Protein AF-A0A8D6XQN3-F1 (afdb_monomer_lite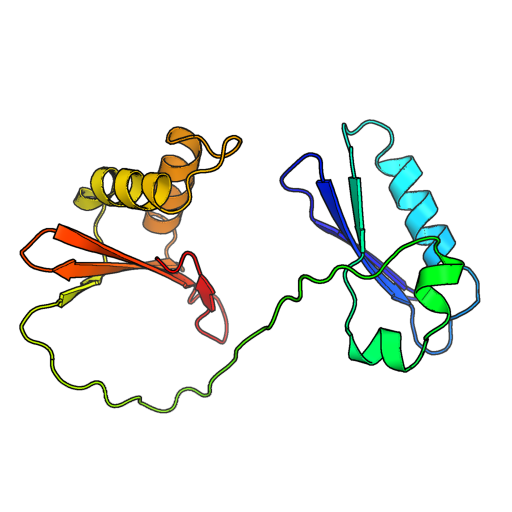)

Radius of gyration: 21.12 Å; chains: 1; bounding box: 50×28×56 Å

Organism: Streptococcus thermophilus (NCBI:txid1308)

InterPro domains:
  IPR016181 Acyl-CoA N-acyltransferase [SSF55729] (7-165)

Secondary structure (DSSP, 8-state):
--EEEEEE-SSSEEEEEEEE-GGGTTSSHHHHHHHHHHHHTTTS---EEEEE--HHHHHH-TTHHHHHT----S---------S----PPP-SSEEEEE--GGGHHHHHHHHHHHT--SS--HHHHHHHHHHHTT-TTEEEEEEEETTEEEEEEEEE-SSSSPEEES--

Foldseek 3Di:
DQKDWDWDPPDLEIEIEIGGDPVNPPVCPSVVVVVVVCVVCVPPNRDYYHYDDDPVVCVVVVCPCVVVVHDDDPDDDDDDDDDPDDDDDDDDPQKDKDFDDPVCLLLQLVLLCVVPPDPPQDSVNSSVVSVVLNVDPQKTKMFMDGPRHTDWIWIWGRPDPDTDIDSTD

Sequence (169 aa):
MLGLLTVYADNEGVELSILVHLDNRRQDIARALFKSFEEETASYPIQSVIFQTEHVFLNHHPSLASHWGVIEDEETETWLRRGRLPYALDSRLDVKVLLTEPSYLEEITQLHHQAFFDAEVTLKVTHRYIAEALKDSDSLLYILLKDGKIIGVCTVDVSGNSNYLYDLL

pLDDT: mean 92.29, std 4.6, range [73.56, 98.19]

Structure (mmCIF, N/CA/C/O backbone):
data_AF-A0A8D6XQN3-F1
#
_entry.id   AF-A0A8D6XQN3-F1
#
loop_
_atom_site.group_PDB
_atom_site.id
_atom_site.type_symbol
_atom_site.label_atom_id
_atom_site.label_alt_id
_atom_site.label_comp_id
_atom_site.label_asym_id
_atom_site.label_entity_id
_atom_site.label_seq_id
_atom_site.pdbx_PDB_ins_code
_atom_site.Cartn_x
_atom_site.Cartn_y
_atom_site.Cartn_z
_atom_site.occupancy
_atom_site.B_iso_or_equiv
_atom_site.auth_seq_id
_atom_site.auth_comp_id
_atom_site.auth_asym_id
_atom_site.auth_atom_id
_atom_site.pdbx_PDB_model_num
ATOM 1 N N . MET A 1 1 ? 2.712 13.780 -22.933 1.00 81.00 1 MET A N 1
ATOM 2 C CA . MET A 1 1 ? 3.575 12.975 -22.041 1.00 81.00 1 MET A CA 1
ATOM 3 C C . MET A 1 1 ? 3.883 11.666 -22.755 1.00 81.00 1 MET A C 1
ATOM 5 O O . MET A 1 1 ? 2.940 11.069 -23.253 1.00 81.00 1 MET A O 1
ATOM 9 N N . LEU A 1 2 ? 5.158 11.274 -22.890 1.00 94.00 2 LEU A N 1
ATOM 10 C CA . LEU A 1 2 ? 5.565 10.071 -23.650 1.00 94.00 2 LEU A CA 1
ATOM 11 C C . LEU A 1 2 ? 5.773 8.836 -22.759 1.00 94.00 2 LEU A C 1
ATOM 13 O O . LEU A 1 2 ? 5.602 7.705 -23.208 1.00 94.00 2 LEU A O 1
ATOM 17 N N . GLY A 1 3 ? 6.099 9.061 -21.491 1.00 96.19 3 GLY A N 1
ATOM 18 C CA . GLY A 1 3 ? 6.164 8.043 -20.459 1.00 96.19 3 GLY A CA 1
ATOM 19 C C . GLY A 1 3 ? 6.202 8.677 -19.072 1.00 96.19 3 GLY A C 1
ATOM 20 O O . GLY A 1 3 ? 6.318 9.899 -18.957 1.00 96.19 3 GLY A O 1
ATOM 21 N N . LEU A 1 4 ? 6.065 7.839 -18.054 1.00 97.19 4 LEU A N 1
ATOM 22 C CA . LEU A 1 4 ? 6.059 8.177 -16.637 1.00 97.19 4 LEU A CA 1
ATOM 23 C C . LEU A 1 4 ? 6.745 7.040 -15.873 1.00 97.19 4 LEU A C 1
ATOM 25 O O . LEU A 1 4 ? 6.497 5.873 -16.171 1.00 97.19 4 LEU A O 1
ATOM 29 N N . LEU A 1 5 ? 7.584 7.388 -14.902 1.00 97.88 5 LEU A N 1
ATOM 30 C CA . LEU A 1 5 ? 8.105 6.472 -13.894 1.00 97.88 5 LEU A CA 1
ATOM 31 C C . LEU A 1 5 ? 7.649 7.000 -12.536 1.00 97.88 5 LEU A C 1
ATOM 33 O O . LEU A 1 5 ? 7.888 8.167 -12.227 1.00 97.88 5 LEU A O 1
ATOM 37 N N . THR A 1 6 ? 6.956 6.169 -11.766 1.00 97.25 6 THR A N 1
ATOM 38 C CA . THR A 1 6 ? 6.591 6.470 -10.377 1.00 97.25 6 THR A CA 1
ATOM 39 C C . THR A 1 6 ? 7.437 5.625 -9.442 1.00 97.25 6 THR A C 1
ATOM 41 O O . THR A 1 6 ? 7.705 4.463 -9.742 1.00 97.25 6 THR A O 1
ATOM 44 N N . VAL A 1 7 ? 7.847 6.228 -8.328 1.00 96.38 7 VAL A N 1
ATOM 45 C CA . VAL A 1 7 ? 8.663 5.597 -7.290 1.00 96.38 7 VAL A CA 1
ATOM 46 C C . VAL A 1 7 ? 7.834 5.546 -6.015 1.00 96.38 7 VAL A C 1
AT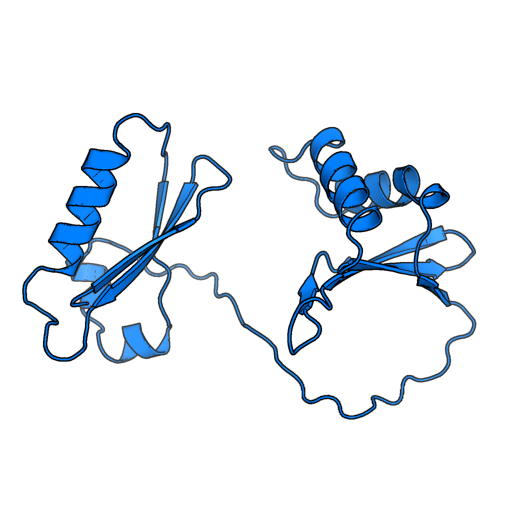OM 48 O O . VAL A 1 7 ? 7.357 6.590 -5.563 1.00 96.38 7 VAL A O 1
ATOM 51 N N . TYR A 1 8 ? 7.682 4.358 -5.444 1.00 94.12 8 TYR A N 1
ATOM 52 C CA . TYR A 1 8 ? 7.228 4.166 -4.073 1.00 94.12 8 TYR A CA 1
ATOM 53 C C . TYR A 1 8 ? 8.413 3.658 -3.244 1.00 94.12 8 TYR A C 1
ATOM 55 O O . TYR A 1 8 ? 9.108 2.731 -3.655 1.00 94.12 8 TYR A O 1
ATOM 63 N N . ALA A 1 9 ? 8.707 4.339 -2.137 1.00 91.69 9 ALA A N 1
ATOM 64 C CA . ALA A 1 9 ? 9.888 4.087 -1.314 1.00 91.69 9 ALA A CA 1
ATOM 65 C C . ALA A 1 9 ? 9.588 4.452 0.145 1.00 91.69 9 ALA A C 1
ATOM 67 O O . ALA A 1 9 ? 9.707 5.615 0.543 1.00 91.69 9 ALA A O 1
ATOM 68 N N . ASP A 1 10 ? 9.154 3.469 0.926 1.00 85.12 10 ASP A N 1
ATOM 69 C CA . ASP A 1 10 ? 8.950 3.574 2.374 1.00 85.12 10 ASP A CA 1
ATOM 70 C C . ASP A 1 10 ? 10.123 2.975 3.178 1.00 85.12 10 ASP A C 1
ATOM 72 O O . ASP A 1 10 ? 10.360 3.390 4.316 1.00 85.12 10 ASP A O 1
ATOM 76 N N . ASN A 1 11 ? 10.898 2.077 2.559 1.00 85.06 11 ASN A N 1
ATOM 77 C CA . ASN A 1 11 ? 12.106 1.450 3.089 1.00 85.06 11 ASN A CA 1
ATOM 78 C C . ASN A 1 11 ? 13.252 1.422 2.041 1.00 85.06 11 ASN A C 1
ATOM 80 O O . ASN A 1 11 ? 13.244 2.177 1.068 1.00 85.06 11 ASN A O 1
ATOM 84 N N . GLU A 1 12 ? 14.304 0.631 2.285 1.00 88.50 12 GLU A N 1
ATOM 85 C CA . GLU A 1 12 ? 15.484 0.537 1.404 1.00 88.50 12 GLU A CA 1
ATOM 86 C C . GLU A 1 12 ? 15.210 -0.253 0.105 1.00 88.50 12 GLU A C 1
ATOM 88 O O . GLU A 1 12 ? 15.971 -0.148 -0.861 1.00 88.50 12 GLU A O 1
ATOM 93 N N . GLY A 1 13 ? 14.126 -1.027 0.055 1.00 92.31 13 GLY A N 1
ATOM 94 C CA . GLY A 1 13 ? 13.532 -1.570 -1.160 1.00 92.31 13 GLY A CA 1
ATOM 95 C C . GLY A 1 13 ? 12.540 -0.588 -1.774 1.00 92.31 13 GLY A C 1
ATOM 96 O O . GLY A 1 13 ? 11.711 -0.003 -1.080 1.00 92.31 13 GLY A O 1
ATOM 97 N N . VAL A 1 14 ? 12.639 -0.384 -3.088 1.00 95.44 14 VAL A N 1
ATOM 98 C CA . VAL A 1 14 ? 11.770 0.553 -3.809 1.00 95.44 14 VAL A CA 1
ATOM 99 C C . VAL A 1 14 ? 10.975 -0.137 -4.902 1.00 95.44 14 VAL A C 1
ATOM 101 O O . VAL A 1 14 ? 11.475 -1.016 -5.608 1.00 95.44 14 VAL A O 1
ATOM 104 N N . GLU A 1 15 ? 9.747 0.323 -5.091 1.00 95.06 15 GLU A N 1
ATOM 105 C CA . GLU A 1 15 ? 8.836 -0.175 -6.110 1.00 95.06 15 GLU A CA 1
ATOM 106 C C . GLU A 1 15 ? 8.684 0.853 -7.228 1.00 95.06 15 GLU A C 1
ATOM 108 O O . GLU A 1 15 ? 8.410 2.038 -7.001 1.00 95.06 15 GLU A O 1
ATOM 113 N N . LEU A 1 16 ? 8.865 0.395 -8.464 1.00 96.81 16 LEU A N 1
ATOM 114 C CA . LEU A 1 16 ? 8.815 1.222 -9.659 1.00 96.81 16 LEU A CA 1
ATOM 115 C C . LEU A 1 16 ? 7.688 0.778 -10.583 1.00 96.81 16 LEU A C 1
ATOM 117 O O . LEU A 1 16 ? 7.641 -0.369 -11.019 1.00 96.81 16 LEU A O 1
ATOM 121 N N . SER A 1 17 ? 6.856 1.727 -11.002 1.00 96.31 17 SER A N 1
ATOM 122 C CA . SER A 1 17 ? 5.936 1.540 -12.127 1.00 96.31 17 SER A CA 1
ATOM 123 C C . SER A 1 17 ? 6.393 2.397 -13.304 1.00 96.31 17 SER A C 1
ATOM 125 O O . SER A 1 17 ? 6.493 3.620 -13.190 1.00 96.31 17 SER A O 1
ATOM 127 N N . ILE A 1 18 ? 6.662 1.769 -14.455 1.00 96.69 18 ILE A N 1
ATOM 128 C CA . ILE A 1 18 ? 7.060 2.466 -15.689 1.00 96.69 18 ILE A CA 1
ATOM 129 C C . ILE A 1 18 ? 5.967 2.319 -16.745 1.00 96.69 18 ILE A C 1
ATOM 131 O O . ILE A 1 18 ? 5.683 1.230 -17.240 1.00 96.69 18 ILE A O 1
ATOM 135 N N . LEU A 1 19 ? 5.403 3.449 -17.160 1.00 95.50 19 LEU A N 1
ATOM 136 C CA . LEU A 1 19 ? 4.364 3.531 -18.178 1.00 95.50 19 LEU A CA 1
ATOM 137 C C . LEU A 1 19 ? 4.908 4.278 -19.395 1.00 95.50 19 LEU A C 1
ATOM 139 O O . LEU A 1 19 ? 5.384 5.402 -19.282 1.00 95.50 19 LEU A O 1
ATOM 143 N N . VAL A 1 20 ? 4.813 3.678 -20.583 1.00 96.19 20 VAL A N 1
ATOM 144 C 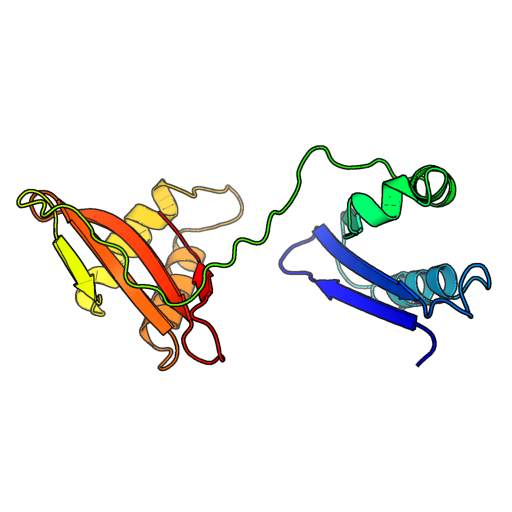CA . VAL A 1 20 ? 5.175 4.322 -21.858 1.00 96.19 20 VAL A CA 1
ATOM 145 C C . VAL A 1 20 ? 3.970 4.302 -22.786 1.00 96.19 20 VAL A C 1
ATOM 147 O O . VAL A 1 20 ? 3.322 3.260 -22.944 1.00 96.19 20 VAL A O 1
ATOM 150 N N . HIS A 1 21 ? 3.694 5.452 -23.407 1.00 95.25 21 HIS A N 1
ATOM 151 C CA . HIS A 1 21 ? 2.608 5.616 -24.369 1.00 95.25 21 HIS A CA 1
ATOM 152 C C . HIS A 1 21 ? 2.688 4.547 -25.469 1.00 95.25 21 HIS A C 1
ATOM 154 O O . HIS A 1 21 ? 3.779 4.255 -25.962 1.00 95.25 21 HIS A O 1
ATOM 160 N N . LEU A 1 22 ? 1.544 3.962 -25.850 1.00 91.44 22 LEU A N 1
ATOM 161 C CA . LEU A 1 22 ? 1.473 2.795 -26.746 1.00 91.44 22 LEU A CA 1
ATOM 162 C C . LEU A 1 22 ? 2.273 3.000 -28.040 1.00 91.44 22 LEU A C 1
ATOM 164 O O . LEU A 1 22 ? 3.106 2.161 -28.383 1.00 91.44 22 LEU A O 1
ATOM 168 N N . ASP A 1 23 ? 2.090 4.155 -28.681 1.00 94.94 23 ASP A N 1
ATOM 169 C CA . ASP A 1 23 ? 2.713 4.499 -29.969 1.00 94.94 23 ASP A CA 1
ATOM 170 C C . ASP A 1 23 ? 4.206 4.860 -29.870 1.00 94.94 23 ASP A C 1
ATOM 172 O O . ASP A 1 23 ? 4.879 5.056 -30.881 1.00 94.94 23 ASP A O 1
ATOM 176 N N . ASN A 1 24 ? 4.746 4.949 -28.653 1.00 94.81 24 ASN A N 1
ATOM 177 C CA . ASN A 1 24 ? 6.129 5.346 -28.385 1.00 94.81 24 ASN A CA 1
ATOM 178 C C . ASN A 1 24 ? 6.946 4.240 -27.702 1.00 94.81 24 ASN A C 1
ATOM 180 O O . ASN A 1 24 ? 8.091 4.450 -27.296 1.00 94.81 24 ASN A O 1
ATOM 184 N N . ARG A 1 25 ? 6.377 3.038 -27.573 1.00 91.50 25 ARG A N 1
ATOM 185 C CA . ARG A 1 25 ? 7.094 1.869 -27.054 1.00 91.50 25 ARG A CA 1
ATOM 186 C C . ARG A 1 25 ? 8.241 1.473 -27.987 1.00 91.50 25 ARG A C 1
ATOM 188 O O . ARG A 1 25 ? 8.216 1.749 -29.182 1.00 91.50 25 ARG A O 1
ATOM 195 N N . ARG A 1 26 ? 9.238 0.773 -27.430 1.00 90.06 26 ARG A N 1
ATOM 196 C CA . ARG A 1 26 ? 10.450 0.301 -28.141 1.00 90.06 26 ARG A CA 1
ATOM 197 C C . ARG A 1 26 ? 11.320 1.426 -28.732 1.00 90.06 26 ARG A C 1
ATOM 199 O O . ARG A 1 26 ? 12.064 1.189 -29.673 1.00 90.06 26 ARG A O 1
ATOM 206 N N . GLN A 1 27 ? 11.241 2.627 -28.159 1.00 95.19 27 GLN A N 1
ATOM 207 C CA . GLN A 1 27 ? 12.087 3.785 -28.492 1.00 95.19 27 GLN A CA 1
ATOM 208 C C . GLN A 1 27 ? 12.993 4.171 -27.306 1.00 95.19 27 GLN A C 1
ATOM 210 O O . GLN A 1 27 ? 13.252 5.345 -27.074 1.00 95.19 27 GLN A O 1
ATOM 215 N N . ASP A 1 28 ? 13.377 3.190 -26.481 1.00 95.19 28 ASP A N 1
ATOM 216 C CA . ASP A 1 28 ? 14.229 3.339 -25.285 1.00 95.19 28 ASP A CA 1
ATOM 217 C C . ASP A 1 28 ? 13.753 4.318 -24.194 1.00 95.19 28 ASP A C 1
ATOM 219 O O . ASP A 1 28 ? 14.454 4.540 -23.210 1.00 95.19 28 ASP A O 1
ATOM 223 N N . ILE A 1 29 ? 12.518 4.818 -24.282 1.00 97.19 29 ILE A N 1
ATOM 224 C CA . ILE A 1 29 ?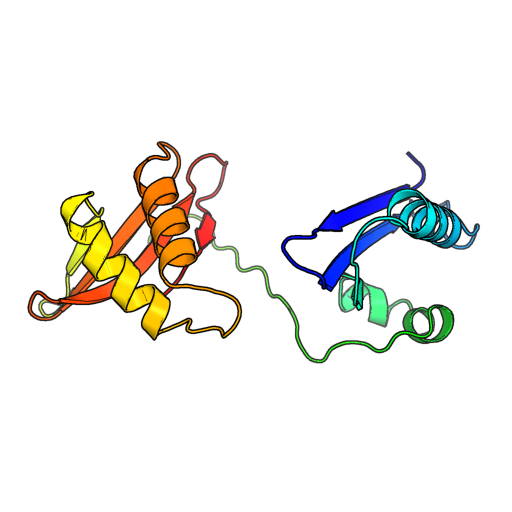 11.936 5.753 -23.303 1.00 97.19 29 ILE A CA 1
ATOM 225 C C . ILE A 1 29 ? 11.965 5.182 -21.880 1.00 97.19 29 ILE A C 1
ATOM 227 O O . ILE A 1 29 ? 12.387 5.867 -20.956 1.00 97.19 29 ILE A O 1
ATOM 231 N N . ALA A 1 30 ? 11.566 3.920 -21.695 1.00 96.44 30 ALA A N 1
ATOM 232 C CA . ALA A 1 30 ? 11.594 3.278 -20.380 1.00 96.44 30 ALA A CA 1
ATOM 233 C C . ALA A 1 30 ? 13.022 3.167 -19.813 1.00 96.44 30 ALA A C 1
ATOM 235 O O . ALA A 1 30 ? 13.219 3.374 -18.620 1.00 96.44 30 ALA A O 1
ATOM 236 N N . ARG A 1 31 ? 14.027 2.905 -20.665 1.00 96.19 31 ARG A N 1
ATOM 237 C CA . ARG A 1 31 ? 15.438 2.863 -20.247 1.00 96.19 31 ARG A CA 1
ATOM 238 C C . ARG A 1 31 ? 15.951 4.249 -19.872 1.00 96.19 31 ARG A C 1
ATOM 240 O O . ARG A 1 31 ? 16.669 4.376 -18.891 1.00 96.19 31 ARG A O 1
ATOM 247 N N . ALA A 1 32 ? 15.564 5.279 -20.622 1.00 97.69 32 ALA A N 1
ATOM 248 C CA . ALA A 1 32 ? 15.911 6.659 -20.301 1.00 97.69 32 ALA A CA 1
ATOM 249 C C . ALA A 1 32 ? 15.298 7.106 -18.963 1.00 97.69 32 ALA A C 1
ATOM 251 O O . ALA A 1 32 ? 15.986 7.730 -18.161 1.00 97.69 32 ALA A O 1
ATOM 252 N N . LEU A 1 33 ? 14.036 6.742 -18.700 1.00 98.19 33 LEU A N 1
ATOM 253 C CA . LEU A 1 33 ? 13.375 7.005 -17.418 1.00 98.19 33 LEU A CA 1
ATOM 254 C C . LEU A 1 33 ? 14.074 6.282 -16.261 1.00 98.19 33 LEU A C 1
ATOM 256 O O . LEU A 1 33 ? 14.365 6.910 -15.250 1.00 98.19 33 LEU A O 1
ATOM 260 N N . PHE A 1 34 ? 14.383 4.993 -16.422 1.00 97.75 34 PHE A N 1
ATOM 261 C CA . PHE A 1 34 ? 15.075 4.220 -15.390 1.00 97.75 34 PHE A CA 1
ATOM 262 C C . PHE A 1 34 ? 16.486 4.755 -15.109 1.00 97.75 34 PHE A C 1
ATOM 264 O O . PHE A 1 34 ? 16.845 4.934 -13.953 1.00 97.75 34 PHE A O 1
ATOM 271 N N . LYS A 1 35 ? 17.243 5.126 -16.149 1.00 97.94 35 LYS A N 1
ATOM 272 C CA . LYS A 1 35 ? 18.553 5.773 -15.989 1.00 97.94 35 LYS A CA 1
ATOM 273 C C . LYS A 1 35 ? 18.455 7.084 -15.210 1.00 97.94 35 LYS A C 1
ATOM 275 O O . LYS A 1 35 ? 19.289 7.354 -14.357 1.00 97.94 35 LYS A O 1
ATOM 280 N N . SER A 1 36 ? 17.435 7.894 -15.499 1.00 98.00 36 SER A N 1
ATOM 281 C CA . SER A 1 36 ? 17.187 9.126 -14.747 1.00 98.00 36 SER A CA 1
ATOM 282 C C . SER A 1 36 ? 16.864 8.826 -13.287 1.00 98.00 36 SER A C 1
ATOM 284 O O . SER A 1 36 ? 17.351 9.535 -12.421 1.00 98.00 36 SER A O 1
ATOM 286 N N . PHE A 1 37 ? 16.081 7.781 -13.005 1.00 97.88 37 PHE A N 1
ATOM 287 C CA . PHE A 1 37 ? 15.854 7.321 -11.638 1.00 97.88 37 PHE A CA 1
ATOM 288 C C . PHE A 1 37 ? 17.184 6.960 -10.958 1.00 97.88 37 PHE A C 1
ATOM 290 O O . PHE A 1 37 ? 17.482 7.548 -9.929 1.00 97.88 37 PHE A O 1
ATOM 297 N N . GLU A 1 38 ? 18.022 6.113 -11.566 1.00 97.12 38 GLU A N 1
ATOM 298 C CA . GLU A 1 38 ? 19.323 5.726 -10.995 1.00 97.12 38 GLU A CA 1
ATOM 299 C C . GLU A 1 38 ? 20.223 6.938 -10.694 1.00 97.12 38 GLU A C 1
ATOM 301 O O . GLU A 1 38 ? 20.882 6.982 -9.656 1.00 97.12 38 GLU A O 1
ATOM 306 N N . GLU A 1 39 ? 20.248 7.930 -11.588 1.00 98.19 39 GLU A N 1
ATOM 307 C CA . GLU A 1 39 ? 21.039 9.155 -11.428 1.00 98.19 39 GLU A CA 1
ATOM 308 C C . GLU A 1 39 ? 20.504 10.049 -10.302 1.00 98.19 39 GLU A C 1
ATOM 310 O O . GLU A 1 39 ? 21.268 10.464 -9.428 1.00 98.19 39 GLU A O 1
ATOM 315 N N . GLU A 1 40 ? 19.199 10.322 -10.299 1.00 97.12 40 GLU A N 1
ATOM 316 C CA . GLU A 1 40 ? 18.550 11.166 -9.291 1.00 97.12 40 GLU A CA 1
ATOM 317 C C . GLU A 1 40 ? 18.565 10.500 -7.912 1.00 97.12 40 GLU A C 1
ATOM 319 O O . GLU A 1 40 ? 18.650 11.186 -6.890 1.00 97.12 40 GLU A O 1
ATOM 324 N N . THR A 1 41 ? 18.535 9.162 -7.865 1.00 96.44 41 THR A N 1
ATOM 325 C CA . THR A 1 41 ? 18.508 8.415 -6.610 1.00 96.44 41 THR A CA 1
ATOM 326 C C . THR A 1 41 ? 19.856 7.866 -6.149 1.00 96.44 41 THR A C 1
ATOM 328 O O . THR A 1 41 ? 19.914 7.156 -5.146 1.00 96.44 41 THR A O 1
ATOM 331 N N . ALA A 1 42 ? 20.961 8.233 -6.801 1.00 96.44 42 ALA A N 1
ATOM 332 C CA . ALA A 1 42 ? 22.293 7.707 -6.490 1.00 96.44 42 ALA A CA 1
ATOM 333 C C . ALA A 1 42 ? 22.761 7.959 -5.041 1.00 96.44 42 ALA A C 1
ATOM 335 O O . ALA A 1 42 ? 23.659 7.277 -4.551 1.00 96.44 42 ALA A O 1
ATOM 336 N N . SER A 1 43 ? 22.192 8.962 -4.361 1.00 96.44 43 SER A N 1
ATOM 337 C CA . SER A 1 43 ? 22.552 9.315 -2.979 1.00 96.44 43 SER A CA 1
ATOM 338 C C . SER A 1 43 ? 21.706 8.627 -1.901 1.00 96.44 43 SER A C 1
ATOM 340 O O . SER A 1 43 ? 22.050 8.716 -0.721 1.00 96.44 43 SER A O 1
ATOM 342 N N . TYR A 1 44 ? 20.618 7.950 -2.279 1.00 95.19 44 TYR A N 1
ATOM 343 C CA . TYR A 1 44 ? 19.743 7.261 -1.331 1.00 95.19 44 TYR A CA 1
ATOM 344 C C . TYR A 1 44 ? 20.238 5.830 -1.080 1.00 95.19 44 TYR A C 1
ATOM 346 O O . TYR A 1 44 ? 20.815 5.214 -1.979 1.00 95.19 44 TYR A O 1
ATOM 354 N N . PRO A 1 45 ? 20.009 5.270 0.119 1.00 94.25 45 PRO A N 1
ATOM 355 C CA . PRO A 1 45 ? 20.438 3.917 0.474 1.00 94.25 45 PRO A CA 1
ATOM 356 C C . PRO A 1 45 ? 19.508 2.842 -0.124 1.00 94.25 45 PRO A C 1
ATOM 358 O O . PRO A 1 45 ? 18.986 1.999 0.594 1.00 94.25 45 PRO A O 1
ATOM 361 N N . ILE A 1 46 ? 19.274 2.877 -1.438 1.00 95.88 46 ILE A N 1
ATOM 362 C CA . ILE A 1 46 ? 18.426 1.895 -2.127 1.00 95.88 46 ILE A CA 1
ATOM 363 C C . ILE A 1 46 ? 19.188 0.571 -2.234 1.00 95.88 46 ILE A C 1
ATOM 365 O O . ILE A 1 46 ? 20.264 0.511 -2.831 1.00 95.88 46 ILE A O 1
ATOM 369 N N . GLN A 1 47 ? 18.625 -0.490 -1.662 1.00 94.50 47 GLN A N 1
ATOM 370 C CA . GLN A 1 47 ? 19.199 -1.837 -1.659 1.00 94.50 47 GLN A CA 1
ATOM 371 C C . GLN A 1 47 ? 18.577 -2.753 -2.711 1.00 94.50 47 GLN A C 1
ATOM 373 O O . GLN A 1 47 ? 19.249 -3.658 -3.206 1.00 94.50 47 GLN A O 1
ATOM 378 N N . SER A 1 48 ? 17.309 -2.535 -3.062 1.00 93.25 48 SER A N 1
ATOM 379 C CA . SER A 1 48 ? 16.605 -3.355 -4.048 1.00 93.2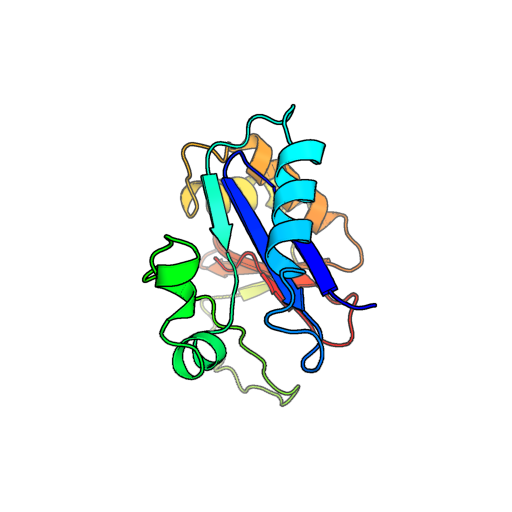5 48 SER A CA 1
ATOM 380 C C . SER A 1 48 ? 15.569 -2.548 -4.829 1.00 93.25 48 SER A C 1
ATOM 382 O O . SER A 1 48 ? 15.090 -1.515 -4.367 1.00 93.25 48 SER A O 1
ATOM 384 N N . VAL A 1 49 ? 15.261 -3.014 -6.041 1.00 95.12 49 VAL A N 1
ATOM 385 C CA . VAL A 1 49 ? 14.287 -2.402 -6.951 1.00 95.12 49 VAL A CA 1
ATOM 386 C C . VAL A 1 49 ? 13.341 -3.487 -7.451 1.00 95.12 49 VAL A C 1
ATOM 388 O O . VAL A 1 49 ? 13.791 -4.454 -8.068 1.00 95.12 49 VAL A O 1
ATOM 391 N N . ILE A 1 50 ? 12.042 -3.300 -7.231 1.00 94.31 50 ILE A N 1
ATOM 392 C CA . ILE A 1 50 ? 10.968 -4.160 -7.734 1.00 94.31 50 ILE A CA 1
ATOM 393 C C . ILE A 1 50 ? 10.179 -3.384 -8.790 1.00 94.31 50 ILE A C 1
ATOM 395 O O . ILE A 1 50 ? 9.894 -2.201 -8.624 1.00 94.31 50 ILE A O 1
ATOM 399 N N . PHE A 1 51 ? 9.828 -4.036 -9.900 1.00 94.88 51 PHE A N 1
ATOM 400 C CA . PHE A 1 51 ? 9.007 -3.427 -10.946 1.00 94.88 51 PHE A CA 1
ATOM 401 C C . PHE A 1 51 ? 7.566 -3.914 -10.844 1.00 94.88 51 PHE A C 1
ATOM 403 O O . PHE A 1 51 ? 7.292 -5.098 -11.024 1.00 94.88 51 PHE A O 1
ATOM 410 N N . GLN A 1 52 ? 6.638 -2.987 -10.647 1.00 94.12 52 GLN A N 1
ATOM 411 C CA . GLN A 1 52 ? 5.210 -3.264 -10.671 1.00 94.12 52 GLN A CA 1
ATOM 412 C C . GLN A 1 52 ? 4.686 -3.250 -12.108 1.00 94.12 52 GLN A C 1
ATOM 414 O O . GLN A 1 52 ? 4.906 -2.318 -12.890 1.00 94.12 52 GLN A O 1
ATOM 419 N N . THR A 1 53 ? 3.974 -4.311 -12.477 1.00 92.31 53 THR A N 1
ATOM 420 C CA . THR A 1 53 ? 3.284 -4.412 -13.761 1.00 92.31 53 THR A CA 1
ATOM 421 C C . THR A 1 53 ? 2.104 -5.372 -13.664 1.00 92.31 53 THR A C 1
ATOM 423 O O . THR A 1 53 ? 1.972 -6.127 -12.707 1.00 92.31 53 THR A O 1
ATOM 426 N N . GLU A 1 54 ? 1.228 -5.358 -14.663 1.00 92.00 54 GLU A N 1
ATOM 427 C CA . GLU A 1 54 ? 0.083 -6.262 -14.696 1.00 92.00 54 GLU A CA 1
ATOM 428 C C . GLU A 1 54 ? 0.484 -7.612 -15.310 1.00 92.00 54 GLU A C 1
ATOM 430 O O . GLU A 1 54 ? 1.067 -7.663 -16.396 1.00 92.00 54 GLU A O 1
ATOM 435 N N . HIS A 1 55 ? 0.071 -8.724 -14.699 1.00 90.56 55 HIS A N 1
ATOM 436 C CA . HIS A 1 55 ? 0.308 -10.067 -15.248 1.00 90.56 55 HIS A CA 1
ATOM 437 C C . HIS A 1 55 ? -0.208 -10.208 -16.696 1.00 90.56 55 HIS A C 1
ATOM 439 O O . HIS A 1 55 ? 0.431 -10.808 -17.565 1.00 90.56 55 HIS A O 1
ATOM 445 N N . VAL A 1 56 ? -1.353 -9.592 -17.024 1.00 92.56 56 VAL A N 1
ATOM 446 C CA . VAL A 1 56 ? -1.872 -9.575 -18.403 1.00 92.56 56 VAL A CA 1
ATOM 447 C C . VAL A 1 56 ? -0.909 -8.881 -19.371 1.00 92.56 56 VAL A C 1
ATOM 449 O O . VAL A 1 56 ? -0.780 -9.309 -20.517 1.00 92.56 56 VAL A O 1
ATOM 452 N N . PHE A 1 57 ? -0.192 -7.847 -18.931 1.00 92.50 57 PHE A N 1
ATOM 453 C CA . PHE A 1 57 ? 0.787 -7.150 -19.753 1.00 92.50 57 PHE A CA 1
ATOM 454 C C . PHE A 1 57 ? 2.004 -8.034 -20.049 1.00 92.50 57 PHE A C 1
ATOM 456 O O . PHE A 1 57 ? 2.431 -8.083 -21.208 1.00 92.50 57 PHE A O 1
ATOM 463 N N . LEU A 1 58 ? 2.503 -8.783 -19.059 1.00 92.12 58 LEU A N 1
ATOM 464 C CA . LEU A 1 58 ? 3.601 -9.744 -19.233 1.00 92.12 58 LEU A CA 1
ATOM 465 C C . LEU A 1 58 ? 3.234 -10.874 -20.199 1.00 92.12 58 LEU A C 1
ATOM 467 O O . LEU A 1 58 ? 4.014 -11.178 -21.102 1.00 92.12 58 LEU A O 1
ATOM 471 N N . ASN A 1 59 ? 2.013 -11.410 -20.112 1.00 93.94 59 ASN A N 1
ATOM 472 C CA . ASN A 1 59 ? 1.526 -12.439 -21.040 1.00 93.94 59 ASN A CA 1
ATOM 473 C C . ASN A 1 59 ? 1.551 -11.990 -22.509 1.00 93.94 59 ASN A C 1
ATOM 475 O O . ASN A 1 59 ? 1.871 -12.773 -23.403 1.00 93.94 59 ASN A O 1
ATOM 479 N N . HIS A 1 60 ? 1.253 -10.715 -22.774 1.00 94.62 60 HIS A N 1
ATOM 480 C CA . HIS A 1 60 ? 1.327 -10.149 -24.124 1.00 94.62 60 HIS A CA 1
ATOM 481 C C . HIS A 1 60 ? 2.759 -9.766 -24.543 1.00 94.62 60 HIS A C 1
ATOM 483 O O . HIS A 1 60 ? 3.002 -9.488 -25.719 1.00 94.62 60 HIS A O 1
ATOM 489 N N . HIS A 1 61 ? 3.717 -9.755 -23.610 1.00 93.00 61 HIS A N 1
ATOM 490 C CA . HIS A 1 61 ? 5.108 -9.360 -23.839 1.00 93.00 61 HIS A CA 1
ATOM 491 C C . HIS A 1 61 ? 6.097 -10.322 -23.150 1.00 93.00 61 HIS A C 1
ATOM 493 O O . HIS A 1 61 ? 6.924 -9.876 -22.354 1.00 93.00 61 HIS A O 1
ATOM 499 N N . PRO A 1 62 ? 6.112 -11.622 -23.501 1.00 93.88 62 PRO A N 1
ATOM 500 C CA . PRO A 1 62 ? 6.835 -12.660 -22.749 1.00 93.88 62 PRO A CA 1
ATOM 501 C C . PRO A 1 62 ? 8.356 -12.453 -22.687 1.00 93.88 62 PRO A C 1
ATOM 503 O O . PRO A 1 62 ? 9.034 -12.944 -21.795 1.00 93.88 62 PRO A O 1
ATOM 506 N N . SER A 1 63 ? 8.920 -11.692 -23.627 1.00 93.75 63 SER A N 1
ATOM 507 C CA . SER A 1 63 ? 10.348 -11.359 -23.628 1.00 93.75 63 SER A CA 1
ATOM 508 C C . SER A 1 63 ? 10.732 -10.219 -22.672 1.00 93.75 63 SER A C 1
ATOM 510 O O . SER A 1 63 ? 11.920 -9.957 -22.501 1.00 93.75 63 SER A O 1
ATOM 512 N N . LEU A 1 64 ? 9.766 -9.489 -22.098 1.00 92.88 64 LEU A N 1
ATOM 513 C CA . LEU A 1 64 ? 10.031 -8.251 -21.358 1.00 92.88 64 LEU A CA 1
ATOM 514 C C . LEU A 1 64 ? 10.950 -8.487 -20.157 1.00 92.88 64 LEU A C 1
ATOM 516 O O . LEU A 1 64 ? 11.977 -7.820 -20.071 1.00 92.88 64 LEU A O 1
ATOM 520 N N . ALA A 1 65 ? 10.628 -9.467 -19.308 1.00 92.94 65 ALA A N 1
ATOM 521 C CA . ALA A 1 65 ? 11.418 -9.799 -18.124 1.00 92.94 65 ALA A CA 1
ATOM 522 C C . ALA A 1 65 ? 12.882 -10.106 -18.494 1.00 92.94 65 ALA A C 1
ATOM 524 O O . ALA A 1 65 ? 13.808 -9.461 -18.006 1.00 92.94 65 ALA A O 1
ATOM 525 N N . SER A 1 66 ? 13.088 -10.973 -19.495 1.00 93.94 66 SER A N 1
ATOM 526 C CA . SER A 1 66 ? 14.429 -11.319 -19.986 1.00 93.94 66 SER A CA 1
ATOM 527 C C . SER A 1 66 ? 15.210 -10.126 -20.560 1.00 93.94 66 SER A C 1
ATOM 529 O O . SER A 1 66 ? 16.417 -10.031 -20.360 1.00 93.94 66 SER A O 1
ATOM 531 N N . HIS A 1 67 ? 14.543 -9.176 -21.229 1.00 92.50 67 HIS A N 1
ATOM 532 C CA . HIS A 1 67 ? 15.189 -7.975 -21.778 1.00 92.50 67 HIS A CA 1
ATOM 533 C C . HIS A 1 67 ? 15.590 -6.948 -20.711 1.00 92.50 67 HIS A C 1
ATOM 535 O O . HIS A 1 67 ? 16.428 -6.076 -20.978 1.00 92.50 67 HIS A O 1
ATOM 541 N N . TRP A 1 68 ? 14.961 -7.020 -19.541 1.00 93.31 68 TRP A N 1
ATOM 542 C CA . TRP A 1 68 ? 15.284 -6.214 -18.367 1.00 93.31 68 TRP A CA 1
ATOM 543 C C . TRP A 1 68 ? 16.168 -6.962 -17.366 1.00 93.31 68 TRP A C 1
ATOM 545 O O . TRP A 1 68 ? 16.641 -6.348 -16.419 1.00 93.31 68 TRP A O 1
ATOM 555 N N . GLY A 1 69 ? 16.444 -8.250 -17.596 1.00 94.50 69 GLY A N 1
ATOM 556 C CA . GLY A 1 69 ? 17.235 -9.070 -16.679 1.00 94.50 69 GLY A CA 1
ATOM 557 C C . GLY A 1 69 ? 16.540 -9.310 -15.338 1.00 94.50 69 GLY A C 1
ATOM 558 O O . GLY A 1 69 ? 17.221 -9.537 -14.345 1.00 94.50 69 GLY A O 1
ATOM 559 N N . VAL A 1 70 ? 15.208 -9.241 -15.311 1.00 93.94 70 VAL A N 1
ATOM 560 C CA . VAL A 1 70 ? 14.391 -9.447 -14.110 1.00 93.94 70 VAL A CA 1
ATOM 561 C C . VAL A 1 70 ? 13.663 -10.784 -14.183 1.00 93.94 70 VAL A C 1
ATOM 563 O O . VAL A 1 70 ? 13.465 -11.342 -15.268 1.00 93.94 70 VAL A O 1
ATOM 566 N N . ILE A 1 71 ? 13.259 -11.284 -13.021 1.00 93.94 71 ILE A N 1
ATOM 567 C CA . ILE A 1 71 ? 12.352 -12.420 -12.880 1.00 93.94 71 ILE A CA 1
ATOM 568 C C . ILE A 1 71 ? 11.015 -11.916 -12.348 1.00 93.94 71 ILE A C 1
ATOM 570 O O . ILE A 1 71 ? 10.963 -10.896 -11.665 1.00 93.94 71 ILE A O 1
ATOM 574 N N . GLU A 1 72 ? 9.944 -12.596 -12.730 1.00 91.75 72 GLU A N 1
ATOM 575 C CA . GLU A 1 72 ? 8.627 -12.350 -12.155 1.00 91.75 72 GLU A CA 1
ATOM 576 C C . GLU A 1 72 ? 8.597 -12.882 -10.720 1.00 91.75 72 GLU A C 1
ATOM 578 O O . GLU A 1 72 ? 9.128 -13.965 -10.459 1.00 91.75 72 GLU A O 1
ATOM 583 N N . ASP A 1 73 ? 8.020 -12.097 -9.813 1.00 89.19 73 ASP A N 1
ATOM 584 C CA . ASP A 1 73 ? 7.777 -12.513 -8.435 1.00 89.19 73 ASP A CA 1
ATOM 585 C C . ASP A 1 73 ? 6.561 -13.455 -8.377 1.00 89.19 73 ASP A C 1
ATOM 587 O O . ASP A 1 73 ? 5.632 -13.331 -9.177 1.00 89.19 73 ASP A O 1
ATOM 591 N N . GLU A 1 74 ? 6.569 -14.415 -7.451 1.00 85.69 74 GLU A N 1
ATOM 592 C CA . GLU A 1 74 ? 5.411 -15.286 -7.219 1.00 85.69 74 GLU A CA 1
ATOM 593 C C . GLU A 1 74 ? 4.283 -14.541 -6.489 1.00 85.69 74 GLU A C 1
ATOM 595 O O . GLU A 1 74 ? 3.117 -14.940 -6.578 1.00 85.69 74 GLU A O 1
ATOM 600 N N . GLU A 1 75 ? 4.611 -13.459 -5.779 1.00 85.62 75 GLU A N 1
ATOM 601 C CA . GLU A 1 75 ? 3.633 -12.633 -5.086 1.00 85.62 75 GLU A CA 1
ATOM 602 C C . GLU A 1 75 ? 2.859 -11.730 -6.054 1.00 85.62 75 GLU A C 1
ATOM 604 O O . GLU A 1 75 ? 3.409 -11.041 -6.913 1.00 85.62 75 GLU A O 1
ATOM 609 N N . THR A 1 76 ? 1.532 -11.719 -5.900 1.00 85.12 76 THR A N 1
ATOM 610 C CA . THR A 1 76 ? 0.640 -10.879 -6.704 1.00 85.12 76 THR A CA 1
ATOM 611 C C . THR A 1 76 ? -0.282 -10.070 -5.813 1.00 85.12 76 THR A C 1
ATOM 613 O O . THR A 1 76 ? -0.993 -10.631 -4.975 1.00 85.12 76 THR A O 1
ATOM 616 N N . GLU A 1 77 ? -0.381 -8.773 -6.075 1.00 85.88 77 GLU A N 1
ATOM 617 C CA . GLU A 1 77 ? -1.404 -7.934 -5.466 1.00 85.88 77 GLU A CA 1
ATOM 618 C C . GLU A 1 77 ? -2.723 -8.026 -6.236 1.00 85.88 77 GLU A C 1
ATOM 620 O O . GLU A 1 77 ? -2.775 -7.892 -7.461 1.00 85.88 77 GLU A O 1
ATOM 625 N N . THR A 1 78 ? -3.827 -8.222 -5.513 1.00 85.56 78 THR A N 1
ATOM 626 C CA . THR A 1 78 ? -5.170 -8.242 -6.103 1.00 85.56 78 THR A CA 1
ATOM 627 C C . THR A 1 78 ? -6.034 -7.151 -5.498 1.00 85.56 78 THR A C 1
ATOM 629 O O . THR A 1 78 ? -6.367 -7.170 -4.316 1.00 85.56 78 THR A O 1
ATOM 632 N N . TRP A 1 79 ? -6.476 -6.231 -6.350 1.00 84.88 79 TRP A N 1
ATOM 633 C CA . TRP A 1 79 ? -7.345 -5.134 -5.952 1.00 84.88 79 TRP A CA 1
ATOM 634 C C . TRP A 1 79 ? -8.805 -5.584 -6.004 1.00 84.88 79 TRP A C 1
ATOM 636 O O . TRP A 1 79 ? -9.353 -5.878 -7.069 1.00 84.88 79 TRP A O 1
ATOM 646 N N . LEU A 1 80 ? -9.456 -5.631 -4.842 1.00 89.19 80 LEU A N 1
ATOM 647 C CA . LEU A 1 80 ? -10.855 -6.031 -4.725 1.00 89.19 80 LEU A CA 1
ATOM 648 C C . LEU A 1 80 ? -11.763 -4.803 -4.686 1.00 89.19 80 LEU A C 1
ATOM 650 O O . LEU A 1 80 ? -11.586 -3.891 -3.883 1.00 89.19 80 LEU A O 1
ATOM 654 N N . ARG A 1 81 ? -12.801 -4.805 -5.525 1.00 89.62 81 ARG A N 1
ATOM 655 C CA . ARG A 1 81 ? -13.850 -3.783 -5.503 1.00 89.62 81 ARG A CA 1
ATOM 656 C C . ARG A 1 81 ? -15.219 -4.429 -5.488 1.00 89.62 81 ARG A C 1
ATOM 658 O O . ARG A 1 81 ? -15.503 -5.351 -6.248 1.00 89.62 81 ARG A O 1
ATOM 665 N N . ARG A 1 82 ? -16.111 -3.868 -4.677 1.00 87.94 82 ARG A N 1
ATOM 666 C CA . ARG A 1 82 ? -17.522 -4.242 -4.645 1.00 87.94 82 ARG A CA 1
ATOM 667 C C . ARG A 1 82 ? -18.403 -3.011 -4.826 1.00 87.94 82 ARG A C 1
ATOM 669 O O . ARG A 1 82 ? -18.076 -1.920 -4.367 1.00 87.94 82 ARG A O 1
ATOM 676 N N . GLY A 1 83 ? -19.538 -3.188 -5.502 1.00 87.56 83 GLY A N 1
ATOM 677 C CA . GLY A 1 83 ? -20.591 -2.173 -5.534 1.00 87.56 83 GLY A CA 1
ATOM 678 C C . GLY A 1 83 ? -21.205 -1.944 -4.147 1.00 87.56 83 GLY A C 1
ATOM 679 O O . GLY A 1 83 ? -21.149 -2.814 -3.281 1.00 87.56 83 GLY A O 1
ATOM 680 N N . ARG A 1 84 ? -21.852 -0.792 -3.942 1.00 83.50 84 ARG A N 1
ATOM 681 C CA . ARG A 1 84 ? -22.449 -0.374 -2.654 1.00 83.50 84 ARG A CA 1
ATOM 682 C C . ARG A 1 84 ? -23.770 -1.087 -2.314 1.00 83.50 84 ARG A C 1
ATOM 684 O O . ARG A 1 84 ? -24.661 -0.501 -1.707 1.00 83.50 84 ARG A O 1
ATOM 691 N N . LEU A 1 85 ? -23.932 -2.332 -2.753 1.00 88.12 85 LEU A N 1
ATOM 692 C CA . LEU A 1 85 ? -25.124 -3.119 -2.451 1.00 88.12 85 LEU A CA 1
ATOM 693 C C . LEU A 1 85 ? -25.072 -3.577 -0.987 1.00 88.12 85 LEU A C 1
ATOM 695 O O . LEU A 1 85 ? -24.035 -4.116 -0.583 1.00 88.12 85 LEU A O 1
ATOM 699 N N . PRO A 1 86 ? -26.163 -3.415 -0.212 1.00 86.00 86 PRO A N 1
ATOM 700 C CA . PRO A 1 86 ? -26.222 -3.903 1.157 1.00 86.00 86 PRO A CA 1
ATOM 701 C C . PRO A 1 86 ? -25.821 -5.374 1.247 1.00 86.00 86 PRO A C 1
ATOM 703 O O . PRO A 1 86 ? -26.151 -6.187 0.380 1.00 86.00 86 PRO A O 1
ATOM 706 N N . TYR A 1 87 ? -25.091 -5.712 2.304 1.00 84.25 87 TYR A N 1
ATOM 707 C CA . TYR A 1 87 ? -24.749 -7.087 2.629 1.00 84.25 87 TYR A CA 1
ATOM 708 C C . TYR A 1 87 ? -25.489 -7.481 3.897 1.00 84.25 87 TYR A C 1
ATOM 710 O O . TYR A 1 87 ? -25.333 -6.828 4.928 1.00 84.25 87 TYR A O 1
ATOM 718 N N . ALA A 1 88 ? -26.317 -8.517 3.806 1.00 86.81 88 ALA A N 1
ATOM 719 C CA . ALA A 1 88 ? -26.957 -9.077 4.982 1.00 86.81 88 ALA A CA 1
ATOM 720 C C . ALA A 1 88 ? -25.898 -9.845 5.778 1.00 86.81 88 ALA A C 1
ATOM 722 O O . ALA A 1 88 ? -25.352 -10.834 5.293 1.00 86.81 88 ALA A O 1
ATOM 723 N N . LEU A 1 89 ? -25.589 -9.352 6.975 1.00 84.81 89 LEU A N 1
ATOM 724 C CA . LEU A 1 89 ? -24.791 -10.074 7.956 1.00 84.81 89 LEU A CA 1
ATOM 725 C C . LEU A 1 89 ? -25.736 -10.766 8.930 1.00 84.81 89 LEU A C 1
ATOM 727 O O . LEU A 1 89 ? -26.688 -10.147 9.413 1.00 84.81 89 LEU A O 1
ATOM 731 N N . ASP A 1 90 ? -25.452 -12.028 9.235 1.00 89.25 90 ASP A N 1
ATOM 732 C CA . ASP A 1 90 ? -26.139 -12.726 10.314 1.00 89.25 90 ASP A CA 1
ATOM 733 C C . ASP A 1 90 ? -25.849 -12.026 11.643 1.00 89.25 90 ASP A C 1
ATOM 735 O O . ASP A 1 90 ? -24.720 -11.607 11.922 1.00 89.25 90 ASP A O 1
ATOM 739 N N . SER A 1 91 ? -26.876 -11.893 12.481 1.00 86.25 91 SER A N 1
ATOM 740 C CA . SER A 1 91 ? -26.691 -11.309 13.801 1.00 86.25 91 SER A CA 1
ATOM 741 C C . SER A 1 91 ? -25.861 -12.246 14.680 1.00 86.25 91 SER A C 1
ATOM 743 O O . SER A 1 91 ? -26.140 -13.436 14.828 1.00 86.25 91 SER A O 1
ATOM 745 N N . ARG A 1 92 ? -24.819 -11.685 15.289 1.00 89.06 92 ARG A N 1
ATOM 746 C CA . ARG A 1 92 ? -23.942 -12.352 16.251 1.00 89.06 92 ARG A CA 1
ATOM 747 C C . ARG A 1 92 ? -24.051 -11.608 17.578 1.00 89.06 92 ARG A C 1
ATOM 749 O O . ARG A 1 92 ? -23.889 -10.394 17.611 1.00 89.06 92 ARG A O 1
ATOM 756 N N . LEU A 1 93 ? -24.360 -12.319 18.663 1.00 90.25 93 LEU A N 1
ATOM 757 C CA . LEU A 1 93 ? -24.470 -11.726 20.008 1.00 90.25 93 LEU A CA 1
ATOM 758 C C . LEU A 1 93 ? -23.141 -11.749 20.777 1.00 90.25 93 LEU A C 1
ATOM 760 O O . LEU A 1 93 ? -22.987 -11.031 21.761 1.00 90.25 93 LEU A O 1
ATOM 764 N N . ASP A 1 94 ? -22.201 -12.584 20.340 1.00 94.62 94 ASP A N 1
ATOM 765 C CA . ASP A 1 94 ? -20.895 -12.804 20.962 1.00 94.62 94 ASP A CA 1
ATOM 766 C C . ASP A 1 94 ? -19.843 -11.768 20.547 1.00 94.62 94 ASP A C 1
ATOM 768 O O . ASP A 1 94 ? -18.807 -11.658 21.200 1.00 94.62 94 ASP A O 1
ATOM 772 N N . VAL A 1 95 ? -20.102 -11.003 19.481 1.00 94.62 95 VAL A N 1
ATOM 773 C CA . VAL A 1 95 ? -19.193 -9.964 18.991 1.00 94.62 95 VAL A CA 1
ATOM 774 C C . VAL A 1 95 ? -19.895 -8.628 18.788 1.00 94.62 95 VAL A C 1
ATOM 776 O O . VAL A 1 95 ? -21.102 -8.569 18.558 1.00 94.62 95 VAL A O 1
ATOM 779 N N . LYS A 1 96 ? -19.128 -7.540 18.865 1.00 94.19 96 LYS A N 1
ATOM 780 C CA . LYS A 1 96 ? -19.606 -6.177 18.610 1.00 94.19 96 LYS A CA 1
ATOM 781 C C . LYS A 1 96 ? -18.609 -5.431 17.740 1.00 94.19 96 LYS A C 1
ATOM 783 O O . LYS A 1 96 ? -17.426 -5.423 18.054 1.00 94.19 96 LYS A O 1
ATOM 788 N N . VAL A 1 97 ? -19.097 -4.779 16.691 1.00 94.00 97 VAL A N 1
ATOM 789 C CA . VAL A 1 97 ? -18.304 -3.835 15.894 1.00 94.00 97 VAL A CA 1
ATOM 790 C C . VAL A 1 97 ? -18.581 -2.433 16.413 1.00 94.00 97 VAL A C 1
ATOM 792 O O . VAL A 1 97 ? -19.746 -2.049 16.525 1.00 94.00 97 VAL A O 1
ATOM 795 N N . LEU A 1 98 ? -17.531 -1.682 16.736 1.00 95.38 98 LEU A N 1
ATOM 796 C CA . LEU A 1 98 ? -17.624 -0.307 17.225 1.00 95.38 98 LEU A CA 1
ATOM 797 C C . LEU A 1 98 ? -16.716 0.604 16.402 1.00 95.38 98 LEU A C 1
ATOM 799 O O . LEU A 1 98 ? -15.633 0.187 15.996 1.00 95.38 98 LEU A O 1
ATOM 803 N N . LEU A 1 99 ? -17.144 1.850 16.195 1.00 96.50 99 LEU A N 1
ATOM 804 C CA . LEU A 1 99 ? -16.212 2.914 15.834 1.00 96.50 99 LEU A CA 1
ATOM 805 C C . LEU A 1 99 ? -15.344 3.192 17.063 1.00 96.50 99 LEU A C 1
ATOM 807 O O . LEU A 1 99 ? -15.862 3.276 18.178 1.00 96.50 99 LEU A O 1
ATOM 811 N N . THR A 1 100 ? -14.038 3.260 16.864 1.00 94.12 100 THR A N 1
ATOM 812 C CA . THR A 1 100 ? -13.089 3.387 17.963 1.00 94.12 100 THR A CA 1
ATOM 813 C C . THR A 1 100 ? -13.069 4.798 18.562 1.00 94.12 100 THR A C 1
ATOM 815 O O . THR A 1 100 ? -13.538 5.766 17.965 1.00 94.12 100 THR A O 1
ATOM 818 N N . GLU A 1 101 ? -12.439 4.912 19.727 1.00 93.12 101 GLU A N 1
ATOM 819 C CA . GLU A 1 101 ? -12.143 6.165 20.417 1.00 93.12 101 GLU A CA 1
ATOM 820 C C . GLU A 1 101 ? -10.675 6.165 20.883 1.00 93.12 101 GLU A C 1
ATOM 822 O O . GLU A 1 101 ? -10.084 5.092 21.046 1.00 93.12 101 GLU A O 1
ATOM 827 N N . PRO A 1 102 ? -10.070 7.335 21.175 1.00 94.06 102 PRO A N 1
ATOM 828 C CA . PRO A 1 102 ? -8.667 7.421 21.599 1.00 94.06 102 PRO A CA 1
ATOM 829 C C . PRO A 1 102 ? -8.295 6.577 22.828 1.00 94.06 102 PRO A C 1
ATOM 831 O O . PRO A 1 102 ? -7.126 6.249 23.014 1.00 94.06 102 PRO A O 1
ATOM 834 N N . SER A 1 103 ? -9.270 6.205 23.663 1.00 95.00 103 SER A N 1
ATOM 835 C CA . SER A 1 103 ? -9.077 5.337 24.831 1.00 95.00 103 SER A CA 1
ATOM 836 C C . SER A 1 103 ? -8.574 3.932 24.478 1.00 95.00 103 SER A C 1
ATOM 838 O O . SER A 1 103 ? -7.938 3.301 25.319 1.00 95.00 103 SER A O 1
ATOM 840 N N . TYR A 1 104 ? -8.801 3.461 23.247 1.00 95.00 104 TYR A N 1
ATOM 841 C CA . TYR A 1 104 ? -8.365 2.143 22.777 1.00 95.00 104 TYR A CA 1
ATOM 842 C C . TYR A 1 104 ? -6.982 2.141 22.110 1.00 95.00 104 TYR A C 1
ATOM 844 O O . TYR A 1 104 ? -6.500 1.073 21.739 1.00 95.00 104 TYR A O 1
ATOM 852 N N . LEU A 1 105 ? -6.325 3.300 21.957 1.00 95.56 105 LEU A N 1
ATOM 853 C CA . LEU A 1 105 ? -5.065 3.438 21.210 1.00 95.56 105 LEU A CA 1
ATOM 854 C C . LEU A 1 105 ? -3.996 2.425 21.643 1.00 95.56 105 LEU A C 1
ATOM 856 O O . LEU A 1 105 ? -3.412 1.752 20.795 1.00 95.56 105 LEU A O 1
ATOM 860 N N . GLU A 1 106 ? -3.766 2.279 22.947 1.00 95.81 106 GLU A N 1
ATOM 861 C CA . GLU A 1 106 ? -2.749 1.355 23.466 1.00 95.81 106 GLU A CA 1
ATOM 862 C C . GLU A 1 106 ? -3.115 -0.113 23.211 1.00 95.81 106 GLU A C 1
ATOM 864 O O . GLU A 1 106 ? -2.265 -0.898 22.796 1.00 95.81 106 GLU A O 1
ATOM 869 N N . GLU A 1 107 ? -4.382 -0.493 23.403 1.00 95.25 107 GLU A N 1
ATOM 870 C CA . GLU A 1 107 ? -4.833 -1.874 23.185 1.00 95.25 107 GLU A CA 1
ATOM 871 C C . GLU A 1 107 ? -4.765 -2.253 21.698 1.00 95.25 107 GLU A C 1
ATOM 873 O O . GLU A 1 107 ? -4.246 -3.318 21.360 1.00 95.25 107 GLU A O 1
ATOM 878 N N . ILE A 1 108 ? -5.193 -1.351 20.806 1.00 94.94 108 ILE A N 1
ATOM 879 C CA . ILE A 1 108 ? -5.095 -1.522 19.348 1.00 94.94 108 ILE A CA 1
ATOM 880 C C . ILE A 1 108 ? -3.632 -1.624 18.923 1.00 94.94 108 ILE A C 1
ATOM 882 O O . ILE A 1 108 ? -3.275 -2.520 18.165 1.00 94.94 108 ILE A O 1
ATOM 886 N N . THR A 1 109 ? -2.774 -0.741 19.437 1.00 94.81 109 THR A N 1
ATOM 887 C CA . THR A 1 109 ? -1.340 -0.733 19.123 1.00 94.81 109 THR A CA 1
ATOM 888 C C . THR A 1 109 ? -0.687 -2.064 19.487 1.00 94.81 109 THR A C 1
ATOM 890 O O . THR A 1 109 ? 0.067 -2.617 18.689 1.00 94.81 109 THR A O 1
ATOM 893 N N . GLN A 1 110 ? -0.978 -2.591 20.681 1.00 94.12 110 GLN A N 1
ATOM 894 C CA . GLN A 1 110 ? -0.436 -3.875 21.126 1.00 94.12 110 GLN A CA 1
ATOM 895 C C . GLN A 1 110 ? -0.934 -5.027 20.258 1.00 94.12 110 GLN A C 1
ATOM 897 O O . GLN A 1 110 ? -0.126 -5.838 19.813 1.00 94.12 110 GLN A O 1
ATOM 902 N N . LEU A 1 111 ? -2.240 -5.087 19.992 1.00 93.06 111 LEU A N 1
ATOM 903 C CA . LEU A 1 111 ? -2.832 -6.138 19.169 1.00 93.06 111 LEU A CA 1
ATOM 904 C C . LEU A 1 111 ? -2.261 -6.119 17.741 1.00 93.06 111 LEU A C 1
ATOM 906 O O . LEU A 1 111 ? -1.825 -7.151 17.238 1.00 93.06 111 LEU A O 1
ATOM 910 N N . HIS A 1 112 ? -2.207 -4.939 17.122 1.00 92.12 112 HIS A N 1
ATOM 911 C CA . HIS A 1 112 ? -1.693 -4.755 15.768 1.00 92.12 112 HIS A CA 1
ATOM 912 C C . HIS A 1 112 ? -0.212 -5.127 15.670 1.00 92.12 112 HIS A C 1
ATOM 914 O O . HIS A 1 112 ? 0.180 -5.876 14.780 1.00 92.12 112 HIS A O 1
ATOM 920 N N . HIS A 1 113 ? 0.618 -4.662 16.610 1.00 91.38 113 HIS A N 1
ATOM 921 C CA . HIS A 1 113 ? 2.043 -4.990 16.614 1.00 91.38 113 HIS A CA 1
ATOM 922 C C . HIS A 1 113 ? 2.302 -6.479 16.870 1.00 91.38 113 HIS A C 1
ATOM 924 O O . HIS A 1 113 ? 3.254 -7.029 16.333 1.00 91.38 113 HIS A O 1
ATOM 930 N N . GLN A 1 114 ? 1.471 -7.145 17.678 1.00 90.69 114 GLN A N 1
ATOM 931 C CA . GLN A 1 114 ? 1.589 -8.588 17.910 1.00 90.69 114 GLN A CA 1
ATOM 932 C C . GLN A 1 114 ? 1.227 -9.409 16.674 1.00 90.69 114 GLN A C 1
ATOM 934 O O . GLN A 1 114 ? 1.856 -10.435 16.424 1.00 90.69 114 GLN A O 1
ATOM 939 N N . ALA A 1 115 ? 0.208 -8.989 15.928 1.00 88.94 115 ALA A N 1
ATOM 940 C CA . ALA A 1 115 ? -0.263 -9.730 14.770 1.00 88.94 115 ALA A CA 1
ATOM 941 C C . ALA A 1 115 ? 0.582 -9.503 13.512 1.00 88.94 115 ALA A C 1
ATOM 943 O O . ALA A 1 115 ? 0.837 -10.451 12.775 1.00 88.94 115 ALA A O 1
ATOM 944 N N . PHE A 1 116 ? 1.049 -8.272 13.304 1.00 83.50 116 PHE A N 1
ATOM 945 C CA . PHE A 1 116 ? 1.907 -7.878 12.186 1.00 83.50 116 PHE A CA 1
ATOM 946 C C . PHE A 1 116 ? 3.329 -7.588 12.660 1.00 83.50 116 PHE A C 1
ATOM 948 O O . PHE A 1 116 ? 3.945 -6.606 12.249 1.00 83.50 116 PHE A O 1
ATOM 955 N N . PHE A 1 117 ? 3.830 -8.394 13.598 1.00 80.38 117 PHE A N 1
ATOM 956 C CA . PHE A 1 117 ? 5.188 -8.217 14.085 1.00 80.38 117 PHE A CA 1
ATOM 957 C C . PHE A 1 117 ? 6.172 -8.378 12.925 1.00 80.38 117 PHE A C 1
ATOM 959 O O . PHE A 1 117 ? 6.275 -9.453 12.335 1.00 80.38 117 PHE A O 1
ATOM 966 N N . ASP A 1 118 ? 6.927 -7.319 12.669 1.00 76.75 118 ASP A N 1
ATOM 967 C CA . ASP A 1 118 ? 8.036 -7.292 11.730 1.00 76.75 118 ASP A CA 1
ATOM 968 C C . ASP A 1 118 ? 9.282 -6.790 12.476 1.00 76.75 118 ASP A C 1
ATOM 970 O O . ASP A 1 118 ? 9.186 -5.937 13.367 1.00 76.75 118 ASP A O 1
ATOM 974 N N . ALA A 1 119 ? 10.456 -7.327 12.135 1.00 73.56 119 ALA A N 1
ATOM 975 C CA . ALA A 1 119 ? 11.726 -6.893 12.710 1.00 73.56 119 ALA A CA 1
ATOM 976 C C . ALA A 1 119 ? 12.002 -5.397 12.463 1.00 73.56 119 ALA A C 1
ATOM 978 O O . ALA A 1 119 ? 12.681 -4.759 13.273 1.00 73.56 119 ALA A O 1
ATOM 979 N N . GLU A 1 120 ? 11.453 -4.834 11.388 1.00 74.19 120 GLU A N 1
ATOM 980 C CA . GLU A 1 120 ? 11.608 -3.434 10.996 1.00 74.19 120 GLU A CA 1
ATOM 981 C C . GLU A 1 120 ? 10.506 -2.531 11.581 1.00 74.19 120 GLU A C 1
ATOM 983 O O . GLU A 1 120 ? 10.727 -1.343 11.847 1.00 74.19 120 GLU A O 1
ATOM 988 N N . VA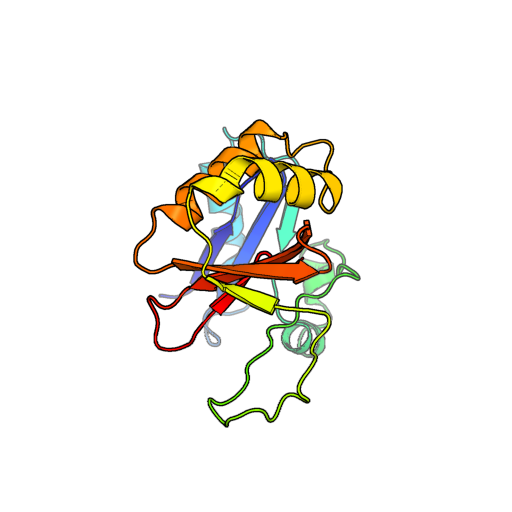L A 1 121 ? 9.327 -3.087 11.887 1.00 80.44 121 VAL A N 1
ATOM 989 C CA . VAL A 1 121 ? 8.178 -2.325 12.398 1.00 80.44 121 VAL A CA 1
ATOM 990 C C . VAL A 1 121 ? 8.133 -2.354 13.922 1.00 80.44 121 VAL A C 1
ATOM 992 O O . VAL A 1 121 ? 7.555 -3.230 14.559 1.00 80.44 121 VAL A O 1
ATOM 995 N N . THR A 1 122 ? 8.696 -1.321 14.550 1.00 89.00 122 THR A N 1
ATOM 996 C CA . THR A 1 122 ? 8.646 -1.185 16.017 1.00 89.00 122 THR A CA 1
ATOM 997 C C . THR A 1 122 ? 7.238 -0.859 16.542 1.00 89.00 122 THR A C 1
ATOM 999 O O . THR A 1 122 ? 6.428 -0.208 15.874 1.00 89.00 122 THR A O 1
ATOM 1002 N N . LEU A 1 123 ? 6.982 -1.176 17.816 1.00 91.62 123 LEU A N 1
ATOM 1003 C CA . LEU A 1 123 ? 5.759 -0.772 18.527 1.00 91.62 123 LEU A CA 1
ATOM 1004 C C . LEU A 1 123 ? 5.493 0.744 18.439 1.00 91.62 123 LEU A C 1
ATOM 1006 O O . LEU A 1 123 ? 4.352 1.175 18.317 1.00 91.62 123 LEU A O 1
ATOM 1010 N N . LYS A 1 124 ? 6.548 1.570 18.456 1.00 92.44 124 LYS A N 1
ATOM 1011 C CA . LYS A 1 124 ? 6.434 3.033 18.339 1.00 92.44 124 LYS A CA 1
ATOM 1012 C C . LYS A 1 124 ? 5.934 3.464 16.959 1.00 92.44 124 LYS A C 1
ATOM 1014 O O . LYS A 1 124 ? 5.179 4.430 16.859 1.00 92.44 124 LYS A O 1
ATOM 1019 N N . VAL A 1 125 ? 6.375 2.774 15.908 1.00 89.75 125 VAL A N 1
ATOM 1020 C CA . VAL A 1 125 ? 5.907 3.012 14.537 1.00 89.75 125 VAL A CA 1
ATOM 1021 C C . VAL A 1 125 ? 4.434 2.629 14.434 1.00 89.75 125 VAL A C 1
ATOM 1023 O O . VAL A 1 125 ? 3.637 3.461 14.010 1.00 89.75 125 VAL A O 1
ATOM 1026 N N . THR A 1 126 ? 4.064 1.452 14.947 1.00 91.31 126 THR A N 1
ATOM 1027 C CA . THR A 1 126 ? 2.662 1.000 15.013 1.00 91.31 126 THR A CA 1
ATOM 1028 C C . THR A 1 126 ? 1.784 2.014 15.753 1.00 91.31 126 THR A C 1
ATOM 1030 O O . THR A 1 126 ? 0.788 2.483 15.212 1.00 91.31 126 THR A O 1
ATOM 1033 N N . HIS A 1 127 ? 2.199 2.444 16.951 1.00 94.88 127 HIS A N 1
ATOM 1034 C CA . HIS A 1 127 ? 1.473 3.443 17.739 1.00 94.88 127 HIS A CA 1
ATOM 1035 C C . HIS A 1 127 ? 1.243 4.731 16.945 1.00 94.88 127 HIS A C 1
ATOM 1037 O O . HIS A 1 127 ? 0.169 5.325 17.007 1.00 94.88 127 HIS A O 1
ATOM 1043 N N . ARG A 1 128 ? 2.262 5.203 16.216 1.00 93.69 128 ARG A N 1
ATOM 1044 C CA . ARG A 1 128 ? 2.146 6.416 15.403 1.00 93.69 128 ARG A CA 1
ATOM 1045 C C . ARG A 1 128 ? 1.093 6.245 14.310 1.00 93.69 128 ARG A C 1
ATOM 1047 O O . ARG A 1 128 ? 0.262 7.133 14.186 1.00 93.69 128 ARG A O 1
ATOM 1054 N N . TYR A 1 129 ? 1.095 5.135 13.573 1.00 90.12 129 TYR A N 1
ATOM 1055 C CA . TYR A 1 129 ? 0.099 4.894 12.523 1.00 90.12 129 TYR A CA 1
ATOM 1056 C C . TYR A 1 129 ? -1.328 4.877 13.074 1.00 90.12 129 TYR A C 1
ATOM 1058 O O . TYR A 1 129 ? -2.172 5.628 12.589 1.00 90.12 129 TYR A O 1
ATOM 1066 N N . ILE A 1 130 ? -1.576 4.128 14.155 1.00 93.56 130 ILE A N 1
ATOM 1067 C CA . ILE A 1 130 ? -2.902 4.086 14.791 1.00 93.56 130 ILE A CA 1
ATOM 1068 C C . ILE A 1 130 ? -3.308 5.473 15.313 1.00 93.56 130 ILE A C 1
ATOM 1070 O O . ILE A 1 130 ? -4.447 5.899 15.137 1.00 93.56 130 ILE A O 1
ATOM 1074 N N . ALA A 1 131 ? -2.380 6.216 15.923 1.00 94.94 131 ALA A N 1
ATOM 1075 C CA . ALA A 1 131 ? -2.657 7.556 16.431 1.00 94.94 131 ALA A CA 1
ATOM 1076 C C . ALA A 1 131 ? -2.967 8.576 15.324 1.00 94.94 131 ALA A C 1
ATOM 1078 O O . ALA A 1 131 ? -3.763 9.480 15.563 1.00 94.94 131 ALA A O 1
ATOM 1079 N N . GLU A 1 132 ? -2.346 8.468 14.147 1.00 93.44 132 GLU A N 1
ATOM 1080 C CA . GLU A 1 132 ? -2.657 9.337 13.007 1.00 93.44 132 GLU A CA 1
ATOM 1081 C C . GLU A 1 132 ? -3.997 8.956 12.363 1.00 93.44 132 GLU A C 1
ATOM 1083 O O . GLU A 1 132 ? -4.815 9.845 12.135 1.00 93.44 132 GLU A O 1
ATOM 1088 N N . ALA A 1 133 ? -4.294 7.660 12.204 1.00 91.38 133 ALA A N 1
ATOM 1089 C CA . ALA A 1 133 ? -5.599 7.192 11.723 1.00 91.38 133 ALA A CA 1
ATOM 1090 C C . ALA A 1 133 ? -6.762 7.653 12.623 1.00 91.38 133 ALA A C 1
ATOM 1092 O O . ALA A 1 133 ? -7.837 7.981 12.136 1.00 91.38 133 ALA A O 1
ATOM 1093 N N . LEU A 1 134 ? -6.545 7.733 13.942 1.00 93.38 134 LEU A N 1
ATOM 1094 C CA . LEU A 1 134 ? -7.529 8.250 14.905 1.00 93.38 134 LEU A CA 1
ATOM 1095 C C . LEU A 1 134 ? -7.781 9.763 14.809 1.00 93.38 134 LEU A C 1
ATOM 1097 O O . LEU A 1 134 ? -8.804 10.239 15.304 1.00 93.38 134 LEU A O 1
ATOM 1101 N N . LYS A 1 135 ? -6.829 10.535 14.276 1.00 94.31 135 LYS A N 1
ATOM 1102 C CA . LYS A 1 135 ? -6.933 12.001 14.161 1.00 94.31 135 LYS A CA 1
ATOM 1103 C C . LYS A 1 135 ? -7.487 12.445 12.818 1.00 94.31 135 LYS A C 1
ATOM 1105 O O . LYS A 1 135 ? -7.988 13.565 12.721 1.00 94.31 135 LYS A O 1
ATOM 1110 N N . ASP A 1 136 ? -7.322 11.616 11.799 1.00 93.38 136 ASP A N 1
ATOM 1111 C CA . ASP A 1 136 ? -7.747 11.922 10.448 1.00 93.38 136 ASP A CA 1
ATOM 1112 C C . ASP A 1 136 ? -9.279 11.904 10.345 1.00 93.38 136 ASP A C 1
ATOM 1114 O O . ASP A 1 136 ? -9.938 10.915 10.654 1.00 93.38 136 ASP A O 1
ATOM 1118 N N . SER A 1 137 ? -9.851 13.033 9.923 1.00 93.06 137 SER A N 1
ATOM 1119 C CA . SER A 1 137 ? -11.298 13.195 9.772 1.00 93.06 137 SER A CA 1
ATOM 1120 C C . SER A 1 137 ? -11.883 12.371 8.631 1.00 93.06 137 SER A C 1
ATOM 1122 O O . SER A 1 137 ? -13.086 12.109 8.640 1.00 93.06 137 SER A O 1
ATOM 1124 N N . ASP A 1 138 ? -11.049 11.981 7.669 1.00 95.19 138 ASP A N 1
ATOM 1125 C CA . ASP A 1 138 ? -11.445 11.156 6.534 1.00 95.19 138 ASP A CA 1
ATOM 1126 C C . ASP A 1 138 ? -11.168 9.662 6.773 1.00 95.19 138 ASP A C 1
ATOM 1128 O O . ASP A 1 138 ? -11.453 8.838 5.905 1.00 95.19 138 ASP A O 1
ATOM 1132 N N . SER A 1 139 ? -10.693 9.298 7.969 1.00 93.81 139 SER A N 1
ATOM 1133 C CA . SER A 1 139 ? -10.442 7.918 8.379 1.00 93.81 139 SER A CA 1
ATOM 1134 C C . SER A 1 139 ? -11.401 7.480 9.489 1.00 93.81 139 SER A C 1
ATOM 1136 O O . SER A 1 139 ? -11.559 8.130 10.521 1.00 93.81 139 SER A O 1
ATOM 1138 N N . LEU A 1 140 ? -12.039 6.323 9.304 1.00 95.56 140 LEU A N 1
ATOM 1139 C CA . LEU A 1 140 ? -12.874 5.671 10.313 1.00 95.56 140 LEU A CA 1
ATOM 1140 C C . LEU A 1 140 ? -12.212 4.371 10.764 1.00 95.56 140 LEU A C 1
ATOM 1142 O O . LEU A 1 140 ? -12.167 3.400 10.012 1.00 95.56 140 LEU A O 1
ATOM 1146 N N . LEU A 1 141 ? -11.735 4.335 12.005 1.00 95.62 141 LEU A N 1
ATOM 1147 C CA . LEU A 1 141 ? -11.130 3.142 12.591 1.00 95.62 141 LEU A CA 1
ATOM 1148 C C . LEU A 1 141 ? -12.185 2.337 13.368 1.00 95.62 141 LEU A C 1
ATOM 1150 O O . LEU A 1 141 ? -12.776 2.815 14.337 1.00 95.62 141 LEU A O 1
ATOM 1154 N N . TYR A 1 142 ? -12.440 1.106 12.941 1.00 96.25 142 TYR A N 1
ATOM 1155 C CA . TYR A 1 142 ? -13.376 0.184 13.578 1.00 96.25 142 TYR A CA 1
ATOM 1156 C C . TYR A 1 142 ? -12.637 -0.897 14.362 1.00 96.25 142 TYR A C 1
ATOM 1158 O O . TYR A 1 142 ? -11.599 -1.395 13.930 1.00 96.25 142 TYR A O 1
ATOM 1166 N N . ILE A 1 143 ? -13.216 -1.298 15.494 1.00 96.31 143 ILE A N 1
ATOM 1167 C CA . ILE A 1 143 ? -12.754 -2.427 16.307 1.00 96.31 143 ILE A CA 1
ATOM 1168 C C . ILE A 1 143 ? -13.826 -3.511 16.394 1.00 96.31 143 ILE A C 1
ATOM 1170 O O . ILE A 1 143 ? -15.026 -3.223 16.471 1.00 96.31 143 ILE A O 1
ATOM 1174 N N . LEU A 1 144 ? -13.384 -4.766 16.431 1.00 95.50 144 LEU A N 1
ATOM 1175 C CA . LEU A 1 144 ? -14.209 -5.929 16.729 1.00 95.50 144 LEU A CA 1
ATOM 1176 C C . LEU A 1 144 ? -13.936 -6.382 18.163 1.00 95.50 144 LEU A C 1
ATOM 1178 O O . LEU A 1 144 ? -12.827 -6.791 18.496 1.00 95.50 144 LEU A O 1
ATOM 1182 N N . LEU A 1 145 ? -14.963 -6.340 19.008 1.00 95.56 145 LEU A N 1
ATOM 1183 C CA . LEU A 1 145 ? -14.904 -6.804 20.388 1.00 95.56 145 LEU A CA 1
ATOM 1184 C C . LEU A 1 145 ? -15.508 -8.196 20.533 1.00 95.56 145 LEU A C 1
ATOM 1186 O O . LEU A 1 145 ? -16.605 -8.447 20.032 1.00 95.56 145 LEU A O 1
ATOM 1190 N N . LYS A 1 146 ? -14.852 -9.048 21.321 1.00 95.56 146 LYS A N 1
ATOM 1191 C CA . LYS A 1 146 ? -15.389 -10.315 21.828 1.00 95.56 146 LYS A CA 1
ATOM 1192 C C . LYS A 1 146 ? -15.067 -10.440 23.312 1.00 95.56 146 LYS A C 1
ATOM 1194 O O . LYS A 1 146 ? -13.923 -10.250 23.708 1.00 95.56 146 LYS A O 1
ATOM 1199 N N . ASP A 1 147 ? -16.080 -10.708 24.136 1.00 94.25 147 ASP A N 1
ATOM 1200 C CA . ASP A 1 147 ? -15.936 -10.818 25.599 1.00 94.25 147 ASP A CA 1
ATOM 1201 C C . ASP A 1 147 ? -15.204 -9.617 26.247 1.00 94.25 147 ASP A C 1
ATOM 1203 O O . ASP A 1 147 ? -14.463 -9.760 27.219 1.00 94.25 147 ASP A O 1
ATOM 1207 N N . GLY A 1 148 ? -15.403 -8.415 25.689 1.00 90.44 148 GLY A N 1
ATOM 1208 C CA . GLY A 1 148 ? -14.791 -7.169 26.164 1.00 90.44 148 GLY A CA 1
ATOM 1209 C C . GLY A 1 148 ? -13.340 -6.934 25.729 1.00 90.44 148 GLY A C 1
ATOM 1210 O O . GLY A 1 148 ? -12.754 -5.960 26.182 1.00 90.44 148 GLY A O 1
ATOM 1211 N N . LYS A 1 149 ? -12.774 -7.787 24.869 1.00 92.94 149 LYS A N 1
ATOM 1212 C CA . LYS A 1 149 ? -11.417 -7.644 24.318 1.00 92.94 149 LYS A CA 1
ATOM 1213 C C . LYS A 1 149 ? -11.454 -7.321 22.835 1.00 92.94 149 LYS A C 1
ATOM 1215 O O . LYS A 1 149 ? -12.315 -7.852 22.126 1.00 92.94 149 LYS A O 1
ATOM 1220 N N . ILE A 1 150 ? -10.502 -6.520 22.365 1.00 95.19 150 ILE A N 1
ATOM 1221 C CA . ILE A 1 150 ? -10.315 -6.288 20.930 1.00 95.19 150 ILE A CA 1
ATOM 1222 C C . ILE A 1 150 ? -9.731 -7.550 20.290 1.00 95.19 150 ILE A C 1
ATOM 1224 O O . ILE A 1 150 ? -8.746 -8.108 20.770 1.00 95.19 150 ILE A O 1
ATOM 1228 N N . ILE A 1 151 ? -10.369 -8.014 19.218 1.00 94.12 151 ILE A N 1
ATOM 1229 C CA . ILE A 1 151 ? -9.946 -9.189 18.443 1.00 94.12 151 ILE A CA 1
ATOM 1230 C C . ILE A 1 151 ? -9.788 -8.903 16.948 1.00 94.12 151 ILE A C 1
ATOM 1232 O O . ILE A 1 151 ? -9.455 -9.819 16.207 1.00 94.12 151 ILE A O 1
ATOM 1236 N N . GLY A 1 152 ? -10.068 -7.678 16.507 1.00 94.06 152 GLY A N 1
ATOM 1237 C CA . GLY A 1 152 ? -9.916 -7.279 15.114 1.00 94.06 152 GLY A CA 1
ATOM 1238 C C . GLY A 1 152 ? -10.026 -5.773 14.943 1.00 94.06 152 GLY A C 1
ATOM 1239 O O . GLY A 1 152 ? -10.619 -5.086 15.786 1.00 94.06 152 GLY A O 1
ATOM 1240 N N . VAL A 1 153 ? -9.424 -5.271 13.871 1.00 94.62 153 VAL A N 1
ATOM 1241 C CA . VAL A 1 153 ? -9.267 -3.839 13.583 1.00 94.62 153 VAL A CA 1
ATOM 1242 C C . VAL A 1 153 ? -9.408 -3.618 12.077 1.00 94.62 153 VAL A C 1
ATOM 1244 O O . VAL A 1 153 ? -9.031 -4.474 11.283 1.00 94.62 153 VAL A O 1
ATOM 1247 N N . CYS A 1 154 ? -10.002 -2.497 11.672 1.00 94.94 154 CYS A N 1
ATOM 1248 C CA . CYS A 1 154 ? -10.056 -2.095 10.269 1.00 94.94 154 CYS A CA 1
ATOM 1249 C C . CYS A 1 154 ? -10.147 -0.578 10.153 1.00 94.94 154 CYS A C 1
ATOM 1251 O O . CYS A 1 154 ? -11.024 0.032 10.772 1.00 94.94 154 CYS A O 1
ATOM 1253 N N . THR A 1 155 ? -9.298 0.012 9.317 1.00 94.56 155 THR A N 1
ATOM 1254 C CA . THR A 1 155 ? -9.401 1.424 8.949 1.00 94.56 155 THR A CA 1
ATOM 1255 C C . THR A 1 155 ? -10.153 1.568 7.632 1.00 94.56 155 THR A C 1
ATOM 1257 O O . THR A 1 155 ? -9.960 0.791 6.693 1.00 94.56 155 THR A O 1
ATOM 1260 N N . VAL A 1 156 ? -11.034 2.563 7.563 1.00 95.19 156 VAL A N 1
ATOM 1261 C CA . VAL A 1 156 ? -11.811 2.897 6.370 1.00 95.19 156 VAL A CA 1
ATOM 1262 C C . VAL A 1 156 ? -11.549 4.349 5.991 1.00 95.19 156 VAL A C 1
ATOM 1264 O O . VAL A 1 156 ? -12.017 5.249 6.684 1.00 95.19 156 VAL A O 1
ATOM 1267 N N . ASP A 1 157 ? -10.861 4.570 4.875 1.00 94.81 157 ASP A N 1
ATOM 1268 C CA . ASP A 1 157 ? -10.733 5.891 4.252 1.00 94.81 157 ASP A CA 1
ATOM 1269 C C . ASP A 1 157 ? -12.018 6.204 3.467 1.00 94.81 157 ASP A C 1
ATOM 1271 O O . ASP A 1 157 ? -12.493 5.406 2.644 1.00 94.81 157 ASP A O 1
ATOM 1275 N N . VAL A 1 158 ? -12.609 7.360 3.770 1.00 95.25 158 VAL A N 1
ATOM 1276 C CA . VAL A 1 158 ? -13.847 7.882 3.181 1.00 95.25 158 VAL A CA 1
ATOM 1277 C C . VAL A 1 158 ? -13.652 9.197 2.413 1.00 95.25 158 VAL A C 1
ATOM 1279 O O . VAL A 1 158 ? -14.641 9.783 1.969 1.00 95.25 158 VAL A O 1
ATOM 1282 N N . SER A 1 159 ? -12.410 9.643 2.202 1.00 93.62 159 SER A N 1
ATOM 1283 C CA . SER A 1 159 ? -12.063 10.872 1.465 1.00 93.62 159 SER A CA 1
ATOM 1284 C C . SER A 1 159 ? -12.495 10.834 -0.010 1.00 93.62 159 SER A C 1
ATOM 1286 O O . SER A 1 159 ? -12.738 11.866 -0.643 1.00 93.62 159 SER A O 1
ATOM 1288 N N . GLY A 1 160 ? -12.586 9.632 -0.583 1.00 89.25 160 GLY A N 1
ATOM 1289 C CA . GLY A 1 160 ? -12.830 9.413 -2.003 1.00 89.25 160 GLY A CA 1
ATOM 1290 C C . GLY A 1 160 ? -14.277 9.088 -2.388 1.00 89.25 160 GLY A C 1
ATOM 1291 O O . GLY A 1 160 ? -15.226 9.073 -1.610 1.00 89.25 160 GLY A O 1
ATOM 1292 N N . ASN A 1 161 ? -14.451 8.722 -3.662 1.00 90.06 161 ASN A N 1
ATOM 1293 C CA . ASN A 1 161 ? -15.730 8.225 -4.191 1.00 90.06 161 ASN A CA 1
ATOM 1294 C C . ASN A 1 161 ? -16.002 6.749 -3.844 1.00 90.06 161 ASN A C 1
ATOM 1296 O O . ASN A 1 161 ? -17.015 6.179 -4.263 1.00 90.06 161 ASN A O 1
ATOM 1300 N N . SER A 1 162 ? -15.095 6.086 -3.137 1.00 89.38 162 SER A N 1
ATOM 1301 C CA . SER A 1 162 ? -15.231 4.711 -2.654 1.00 89.38 162 SER A CA 1
ATOM 1302 C C . SER A 1 162 ? -14.657 4.643 -1.248 1.00 89.38 162 SER A C 1
ATOM 1304 O O . SER A 1 162 ? -13.715 5.368 -0.959 1.00 89.38 162 SER A O 1
ATOM 1306 N N . ASN A 1 163 ? -15.213 3.768 -0.414 1.00 91.81 163 ASN A N 1
ATOM 1307 C CA . ASN A 1 163 ? -14.632 3.480 0.889 1.00 91.81 163 ASN A CA 1
ATOM 1308 C C . ASN A 1 163 ? -13.461 2.523 0.666 1.00 91.81 163 ASN A C 1
ATOM 1310 O O . ASN A 1 163 ? -13.668 1.453 0.082 1.00 91.81 163 ASN A O 1
ATOM 1314 N N . TYR A 1 164 ? -12.267 2.915 1.091 1.00 92.12 164 TYR A N 1
ATOM 1315 C CA . TYR A 1 164 ? -11.064 2.104 0.971 1.00 92.12 164 TYR A CA 1
ATOM 1316 C C . TYR A 1 164 ? -10.743 1.473 2.324 1.00 92.12 164 TYR A C 1
ATOM 1318 O O . TYR A 1 164 ? -10.632 2.175 3.323 1.00 92.12 164 TYR A O 1
ATOM 1326 N N . LEU A 1 165 ? -10.681 0.143 2.365 1.00 92.75 165 LEU A N 1
ATOM 1327 C CA . LEU A 1 165 ? -10.437 -0.619 3.589 1.00 92.75 165 LEU A CA 1
ATOM 1328 C C . LEU A 1 165 ? -8.971 -1.042 3.619 1.00 92.75 165 LEU A C 1
ATOM 1330 O O . LEU A 1 165 ? -8.490 -1.616 2.643 1.00 92.75 165 LEU A O 1
ATOM 1334 N N . TYR A 1 166 ? -8.303 -0.803 4.741 1.00 89.44 166 TYR A N 1
ATOM 1335 C CA . TYR A 1 166 ? -6.913 -1.192 4.978 1.00 89.44 166 TYR A CA 1
ATOM 1336 C C . TYR A 1 166 ? -6.678 -1.495 6.467 1.00 89.44 166 TYR A C 1
ATOM 1338 O O . TYR A 1 166 ? -7.603 -1.379 7.279 1.00 89.44 166 TYR A O 1
ATOM 1346 N N . ASP A 1 167 ? -5.470 -1.959 6.802 1.00 84.44 167 ASP A N 1
ATOM 1347 C CA . ASP A 1 167 ? -5.080 -2.420 8.145 1.00 84.44 167 ASP A CA 1
ATOM 1348 C C . ASP A 1 167 ? -6.070 -3.441 8.734 1.00 84.44 167 ASP A C 1
ATOM 1350 O O . ASP A 1 167 ? -6.522 -3.330 9.874 1.00 84.44 167 ASP A O 1
ATOM 1354 N N . LEU A 1 168 ? -6.469 -4.412 7.905 1.00 83.31 168 LEU A N 1
ATOM 1355 C CA . LEU A 1 168 ? -7.422 -5.462 8.261 1.00 83.31 168 LEU A CA 1
ATOM 1356 C C . LEU A 1 168 ? -6.745 -6.513 9.144 1.00 83.31 168 LEU A C 1
ATOM 1358 O O . LEU A 1 168 ? -5.947 -7.307 8.644 1.00 83.31 168 LEU A O 1
ATOM 1362 N N . LEU A 1 169 ? -7.122 -6.536 10.424 1.00 81.38 169 LEU A N 1
ATOM 1363 C CA . LEU A 1 169 ? -6.711 -7.538 11.406 1.00 81.38 169 LEU A CA 1
ATOM 1364 C C . LEU A 1 169 ? -7.870 -8.422 11.871 1.00 81.38 169 LEU A C 1
ATOM 1366 O O . LEU A 1 169 ? -8.904 -7.849 12.294 1.00 81.38 169 LEU A O 1
#